Protein AF-A0A8T2T579-F1 (afdb_monomer)

InterPro domains:
  IPR009548 PRKR-interacting protein 1 [PF06658] (56-127)
  IPR009548 PRKR-interacting protein 1 [PTHR13507] (11-128)

Structure (mmCIF, N/CA/C/O backbone):
data_AF-A0A8T2T579-F1
#
_entry.id   AF-A0A8T2T579-F1
#
loop_
_atom_site.group_PDB
_atom_site.id
_atom_site.type_symbol
_atom_site.label_atom_id
_atom_site.label_alt_id
_atom_site.label_comp_id
_atom_site.label_asym_id
_atom_site.label_entity_id
_atom_site.label_seq_id
_atom_site.pdbx_PDB_ins_code
_atom_site.Cartn_x
_atom_site.Cartn_y
_atom_site.Cartn_z
_atom_site.occupancy
_atom_site.B_iso_or_equiv
_atom_site.auth_seq_id
_atom_site.auth_comp_id
_atom_site.auth_asym_id
_atom_site.auth_atom_id
_atom_site.pdbx_PDB_model_num
ATOM 1 N N . MET A 1 1 ? 17.898 15.273 -59.837 1.00 39.81 1 MET A N 1
ATOM 2 C CA . MET A 1 1 ? 17.848 15.257 -58.359 1.00 39.81 1 MET A CA 1
ATOM 3 C C . MET A 1 1 ? 16.643 14.428 -57.947 1.00 39.81 1 MET A C 1
ATOM 5 O O . MET A 1 1 ? 15.528 14.877 -58.154 1.00 39.81 1 MET A O 1
ATOM 9 N N . ILE A 1 2 ? 16.851 13.192 -57.489 1.00 43.44 2 ILE A N 1
ATOM 10 C CA . ILE A 1 2 ? 15.767 12.268 -57.117 1.00 43.44 2 ILE A CA 1
ATOM 11 C C . ILE A 1 2 ? 15.630 12.325 -55.594 1.00 43.44 2 ILE A C 1
ATOM 13 O O . ILE A 1 2 ? 16.538 11.903 -54.879 1.00 43.44 2 ILE A O 1
ATOM 17 N N . GLY A 1 3 ? 14.529 12.902 -55.111 1.00 49.22 3 GLY A N 1
ATOM 18 C CA . GLY A 1 3 ? 14.198 12.958 -53.690 1.00 49.22 3 GLY A CA 1
ATOM 19 C C . GLY A 1 3 ? 13.799 11.576 -53.181 1.00 49.22 3 GLY A C 1
ATOM 20 O O . GLY A 1 3 ? 12.813 11.008 -53.639 1.00 49.22 3 GLY A O 1
ATOM 21 N N . ARG A 1 4 ? 14.573 11.021 -52.245 1.00 55.41 4 ARG A N 1
ATOM 22 C CA . ARG A 1 4 ? 14.149 9.864 -51.451 1.00 55.41 4 ARG A CA 1
ATOM 23 C C . ARG A 1 4 ? 13.402 10.387 -50.231 1.00 55.41 4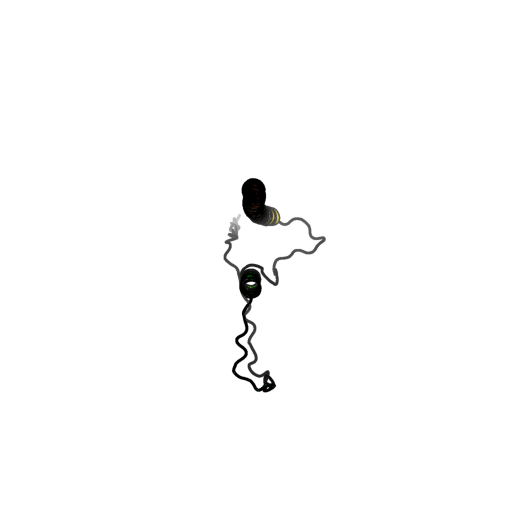 ARG A C 1
ATOM 25 O O . ARG A 1 4 ? 14.028 10.882 -49.298 1.00 55.41 4 ARG A O 1
ATOM 32 N N . GLU A 1 5 ? 12.078 10.288 -50.245 1.00 55.66 5 GLU A N 1
ATOM 33 C CA . GLU A 1 5 ? 11.277 10.446 -49.033 1.00 55.66 5 GLU A CA 1
ATOM 34 C C . GLU A 1 5 ? 11.579 9.276 -48.089 1.00 55.66 5 GLU A C 1
ATOM 36 O O . GLU A 1 5 ? 11.220 8.127 -48.345 1.00 55.66 5 GLU A O 1
ATOM 41 N N . LEU A 1 6 ? 12.298 9.555 -47.002 1.00 59.59 6 LEU A N 1
ATOM 42 C CA . LEU A 1 6 ? 12.476 8.605 -45.910 1.00 59.59 6 LEU A CA 1
ATOM 43 C C . LEU A 1 6 ? 11.176 8.577 -45.102 1.00 59.59 6 LEU A C 1
ATOM 45 O O . LEU A 1 6 ? 10.867 9.522 -44.373 1.00 59.59 6 LEU A O 1
ATOM 49 N N . GLY A 1 7 ? 10.409 7.498 -45.263 1.00 58.28 7 GLY A N 1
ATOM 50 C CA . GLY A 1 7 ? 9.218 7.224 -44.466 1.00 58.28 7 GLY A CA 1
ATOM 51 C C . GLY A 1 7 ? 9.532 7.334 -42.974 1.00 58.28 7 GLY A C 1
ATOM 52 O O . GLY A 1 7 ? 10.462 6.706 -42.464 1.00 58.28 7 GLY A O 1
ATOM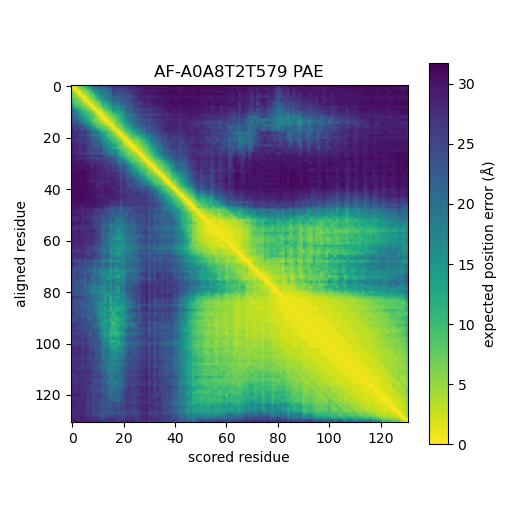 53 N N . ARG A 1 8 ? 8.774 8.178 -42.272 1.00 53.53 8 ARG A N 1
ATOM 54 C CA . ARG A 1 8 ? 8.906 8.387 -40.830 1.00 53.53 8 ARG A CA 1
ATOM 55 C C . ARG A 1 8 ? 8.297 7.190 -40.104 1.00 53.53 8 ARG A C 1
ATOM 57 O O . ARG A 1 8 ? 7.101 7.168 -39.837 1.00 53.53 8 ARG A O 1
ATOM 64 N N . TYR A 1 9 ? 9.115 6.194 -39.786 1.00 50.53 9 TYR A N 1
ATOM 65 C CA . TYR A 1 9 ? 8.724 5.108 -38.890 1.00 50.53 9 TYR A CA 1
ATOM 66 C C . TYR A 1 9 ? 8.688 5.630 -37.447 1.00 50.53 9 TYR A C 1
ATOM 68 O O . TYR A 1 9 ? 9.664 5.522 -36.710 1.00 50.53 9 TYR A O 1
ATOM 76 N N . THR A 1 10 ? 7.575 6.235 -37.031 1.00 57.12 10 THR A N 1
ATOM 77 C CA . THR A 1 10 ? 7.302 6.481 -35.609 1.00 57.12 10 THR A CA 1
ATOM 78 C C . THR A 1 10 ? 6.508 5.298 -35.070 1.00 57.12 10 THR A C 1
ATOM 80 O O . THR A 1 10 ? 5.279 5.292 -35.106 1.00 57.12 10 THR A O 1
ATOM 83 N N . THR A 1 11 ? 7.195 4.257 -34.609 1.00 60.25 11 THR A N 1
ATOM 84 C CA . THR A 1 11 ? 6.543 3.131 -33.932 1.00 60.25 11 THR A CA 1
ATOM 85 C C . THR A 1 11 ? 6.113 3.596 -32.538 1.00 60.25 11 THR A C 1
ATOM 87 O O . THR A 1 11 ? 6.903 3.587 -31.596 1.00 60.25 11 THR A O 1
ATOM 90 N N . SER A 1 12 ? 4.874 4.068 -32.394 1.00 53.88 12 SER A N 1
ATOM 91 C CA . SER A 1 12 ? 4.300 4.415 -31.090 1.00 53.88 12 SER A CA 1
ATOM 92 C C . SER A 1 12 ? 3.978 3.134 -30.318 1.00 53.88 12 SER A C 1
ATOM 94 O O . SER A 1 12 ? 2.950 2.506 -30.548 1.00 53.88 12 SER A O 1
ATOM 96 N N . GLN A 1 13 ? 4.863 2.728 -29.404 1.00 53.44 13 GLN A N 1
ATOM 97 C CA . GLN A 1 13 ? 4.567 1.661 -28.446 1.00 53.44 13 GLN A CA 1
ATOM 98 C C . GLN A 1 13 ? 3.607 2.195 -27.377 1.00 53.44 13 GLN A C 1
ATOM 100 O O . GLN A 1 13 ? 3.994 2.970 -26.502 1.00 53.44 13 GLN A O 1
ATOM 105 N N . THR A 1 14 ? 2.340 1.792 -27.441 1.00 50.66 14 THR A N 1
ATOM 106 C CA . THR A 1 14 ? 1.367 2.041 -26.376 1.00 50.66 14 THR A CA 1
ATOM 107 C C . THR A 1 14 ? 1.573 1.008 -25.272 1.00 50.66 14 THR A C 1
ATOM 109 O O . THR A 1 14 ? 1.224 -0.159 -25.438 1.00 50.66 14 THR A O 1
ATOM 112 N N . TYR A 1 15 ? 2.151 1.426 -24.145 1.00 47.19 15 TYR A N 1
ATOM 113 C CA . TYR A 1 15 ? 2.225 0.611 -22.930 1.00 47.19 15 TYR A CA 1
ATOM 114 C C . TYR A 1 15 ? 0.820 0.475 -22.330 1.00 47.19 15 TYR A C 1
ATOM 116 O O . TYR A 1 15 ? 0.390 1.298 -21.526 1.00 47.19 15 TYR A O 1
ATOM 124 N N . THR A 1 16 ? 0.081 -0.536 -22.772 1.00 56.22 16 THR A N 1
ATOM 125 C CA . THR A 1 16 ? -1.176 -0.963 -22.151 1.00 56.22 16 THR A CA 1
ATOM 126 C C . THR A 1 16 ? -0.889 -2.024 -21.089 1.00 56.22 16 THR A C 1
ATOM 128 O O . THR A 1 16 ? -0.077 -2.920 -21.318 1.00 56.22 16 THR A O 1
ATOM 131 N N . ASP A 1 17 ? -1.587 -1.942 -19.953 1.00 51.22 17 ASP A N 1
ATOM 132 C CA . ASP A 1 17 ? -1.404 -2.724 -18.713 1.00 51.22 17 ASP A CA 1
ATOM 133 C C . ASP A 1 17 ? -1.654 -4.251 -18.828 1.00 51.22 17 ASP A C 1
ATOM 135 O O . ASP A 1 17 ? -1.761 -4.941 -17.817 1.00 51.22 17 ASP A O 1
ATOM 139 N N . SER A 1 18 ? -1.764 -4.810 -20.035 1.00 50.56 18 SER A N 1
ATOM 140 C CA . SER A 1 18 ? -2.319 -6.155 -20.261 1.00 50.56 18 SER A CA 1
ATOM 141 C C . SER A 1 18 ? -1.300 -7.249 -20.584 1.00 50.56 18 SER A C 1
ATOM 143 O O . SER A 1 18 ? -1.707 -8.361 -20.905 1.00 50.56 18 SER A O 1
ATOM 145 N N . ASN A 1 19 ? 0.010 -6.994 -20.516 1.00 54.00 19 ASN A N 1
ATOM 146 C CA . ASN A 1 19 ? 0.991 -8.019 -20.887 1.00 54.00 19 ASN A CA 1
ATOM 147 C C . ASN A 1 19 ? 1.466 -8.851 -19.686 1.00 54.00 19 ASN A C 1
ATOM 149 O O . ASN A 1 19 ? 2.610 -8.746 -19.249 1.00 54.00 19 ASN A O 1
ATOM 153 N N . THR A 1 20 ? 0.586 -9.702 -19.162 1.00 56.75 20 THR A N 1
ATOM 154 C CA . THR A 1 20 ? 0.978 -10.848 -18.331 1.00 56.75 20 THR A CA 1
ATOM 155 C C . THR A 1 20 ? 1.085 -12.076 -19.228 1.00 56.75 20 THR A C 1
ATOM 157 O O . THR A 1 20 ? 0.166 -12.892 -19.286 1.00 56.75 20 THR A O 1
ATOM 160 N N . GLN A 1 21 ? 2.194 -12.213 -19.960 1.00 50.53 21 GLN A N 1
ATOM 161 C CA . GLN A 1 21 ? 2.539 -13.499 -20.569 1.00 50.53 21 GLN A CA 1
ATOM 162 C C . GLN A 1 21 ? 2.939 -14.462 -19.450 1.00 50.53 21 GLN A C 1
ATOM 164 O O . GLN A 1 21 ? 4.096 -14.540 -19.043 1.00 50.53 21 GLN A O 1
ATOM 169 N N . LEU A 1 22 ? 1.941 -15.162 -18.911 1.00 48.81 22 LEU A N 1
ATOM 170 C CA . LEU A 1 22 ? 2.148 -16.335 -18.079 1.00 48.81 22 LEU A CA 1
ATOM 171 C C . LEU A 1 22 ? 2.697 -17.442 -18.984 1.00 48.81 22 LEU A C 1
ATOM 173 O O . LEU A 1 22 ? 1.982 -17.986 -19.822 1.00 48.81 22 LEU A O 1
ATOM 177 N N . VAL A 1 23 ? 3.980 -17.761 -18.829 1.00 49.28 23 VAL A N 1
ATOM 178 C CA . VAL A 1 23 ? 4.549 -19.000 -19.366 1.00 49.28 23 VAL A CA 1
ATOM 179 C C . VAL A 1 23 ? 3.959 -20.139 -18.538 1.00 49.28 23 VAL A C 1
ATOM 181 O O . VAL A 1 23 ? 4.328 -20.321 -17.378 1.00 49.28 23 VAL A O 1
ATOM 184 N N . ALA A 1 24 ? 3.001 -20.870 -19.105 1.00 47.22 24 ALA A N 1
ATOM 185 C CA . ALA A 1 24 ? 2.496 -22.095 -18.501 1.00 47.22 24 ALA A CA 1
ATOM 186 C C . ALA A 1 24 ? 3.624 -23.138 -18.498 1.00 47.22 24 ALA A C 1
ATOM 188 O O . ALA A 1 24 ? 4.068 -23.581 -19.557 1.00 47.22 24 ALA A O 1
ATOM 189 N N . LEU A 1 25 ? 4.114 -23.507 -17.312 1.00 50.50 25 LEU A N 1
ATOM 190 C CA . LEU A 1 25 ? 4.991 -24.664 -17.158 1.00 50.50 25 LEU A CA 1
ATOM 191 C C . LEU A 1 25 ? 4.144 -25.930 -17.327 1.00 50.50 25 LEU A C 1
ATOM 193 O O . LEU A 1 25 ? 3.149 -26.115 -16.617 1.00 50.50 25 LEU A O 1
ATOM 197 N N . GLN A 1 26 ? 4.528 -26.781 -18.280 1.00 44.44 26 GLN A N 1
ATOM 198 C CA . GLN A 1 26 ? 3.958 -28.118 -18.433 1.00 44.44 26 GLN A CA 1
ATOM 199 C C . GLN A 1 26 ? 4.159 -28.879 -17.118 1.00 44.44 26 GLN A C 1
ATOM 201 O O . GLN A 1 26 ? 5.276 -28.980 -16.616 1.00 44.44 26 GLN A O 1
ATOM 206 N N . HIS A 1 27 ? 3.059 -29.336 -16.522 1.00 44.06 27 HIS A N 1
ATOM 207 C CA . HIS A 1 27 ? 3.105 -30.235 -15.378 1.00 44.06 27 HIS A CA 1
ATOM 208 C C . HIS A 1 27 ? 3.341 -31.644 -15.917 1.00 44.06 27 HIS A C 1
ATOM 210 O O . HIS A 1 27 ? 2.425 -32.242 -16.480 1.00 44.06 27 HIS A O 1
ATOM 216 N N . ASP A 1 28 ? 4.558 -32.158 -15.757 1.00 45.81 28 ASP A N 1
ATOM 217 C CA . ASP A 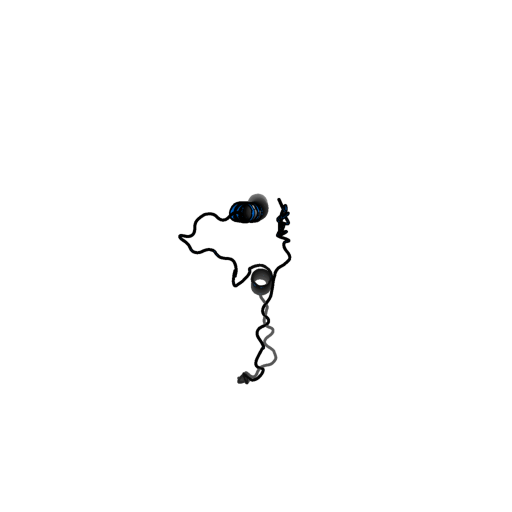1 28 ? 4.825 -33.581 -15.938 1.00 45.81 28 ASP A CA 1
ATOM 218 C C . ASP A 1 28 ? 4.082 -34.343 -14.831 1.00 45.81 28 ASP A C 1
ATOM 220 O O . ASP A 1 28 ? 4.358 -34.196 -13.639 1.00 45.81 28 ASP A O 1
ATOM 224 N N . SER A 1 29 ? 3.082 -35.121 -15.231 1.00 51.88 29 SER A N 1
ATOM 225 C CA . SER A 1 29 ? 2.097 -35.800 -14.380 1.00 51.88 29 SER A CA 1
ATOM 226 C C . SER A 1 29 ? 2.623 -37.027 -13.619 1.00 51.88 29 SER A C 1
ATOM 228 O O . S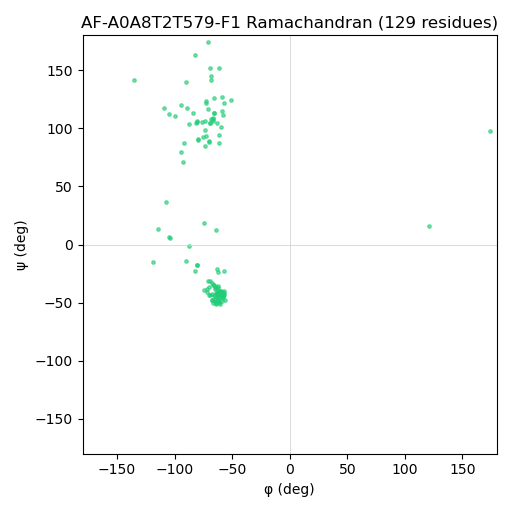ER A 1 29 ? 1.828 -37.838 -13.150 1.00 51.88 29 SER A O 1
ATOM 230 N N . ASP A 1 30 ? 3.941 -37.174 -13.465 1.00 47.22 30 ASP A N 1
ATOM 231 C CA . ASP A 1 30 ? 4.551 -38.460 -13.096 1.00 47.22 30 ASP A CA 1
ATOM 232 C C . ASP A 1 30 ? 5.231 -38.478 -11.716 1.00 47.22 30 ASP A C 1
ATOM 234 O O . ASP A 1 30 ? 5.911 -39.446 -11.361 1.00 47.22 30 ASP A O 1
ATOM 238 N N . LEU A 1 31 ? 4.997 -37.472 -10.867 1.00 52.72 31 LEU A N 1
ATOM 239 C CA . LEU A 1 31 ? 5.379 -37.573 -9.458 1.00 52.72 31 LEU A CA 1
ATOM 240 C C . LEU A 1 31 ? 4.332 -38.401 -8.696 1.00 52.72 31 LEU A C 1
ATOM 242 O O . LEU A 1 31 ? 3.337 -37.885 -8.189 1.00 52.72 31 LEU A O 1
ATOM 246 N N . ARG A 1 32 ? 4.559 -39.717 -8.623 1.00 45.88 32 ARG A N 1
ATOM 247 C CA . ARG A 1 32 ? 3.804 -40.623 -7.749 1.00 45.88 32 ARG A CA 1
ATOM 248 C C . ARG A 1 32 ? 3.971 -40.180 -6.295 1.00 45.88 32 ARG A C 1
ATOM 250 O O . ARG A 1 32 ? 4.991 -40.455 -5.667 1.00 45.88 32 ARG A O 1
ATOM 257 N N . LEU A 1 33 ? 2.959 -39.490 -5.777 1.00 45.38 33 LEU A N 1
ATOM 258 C CA . LEU A 1 33 ? 2.804 -39.190 -4.360 1.00 45.38 33 LEU A CA 1
ATOM 259 C C . LEU A 1 33 ? 2.747 -40.523 -3.597 1.00 45.38 33 LEU A C 1
ATOM 261 O O . LEU A 1 33 ? 1.830 -41.320 -3.797 1.00 45.38 33 LEU A O 1
ATOM 265 N N . ALA A 1 34 ? 3.739 -40.790 -2.750 1.00 41.06 34 ALA A N 1
ATOM 266 C CA . ALA A 1 34 ? 3.665 -41.890 -1.801 1.00 41.06 34 ALA A CA 1
ATOM 267 C C . ALA A 1 34 ? 2.612 -41.526 -0.745 1.00 41.06 34 ALA A C 1
ATOM 269 O O . ALA A 1 34 ? 2.846 -40.670 0.106 1.00 41.06 34 ALA A O 1
ATOM 270 N N . VAL A 1 35 ? 1.435 -42.142 -0.846 1.00 39.56 35 VAL A N 1
ATOM 271 C CA . VAL A 1 35 ? 0.382 -42.063 0.168 1.00 39.56 35 VAL A CA 1
ATOM 272 C C . VAL A 1 35 ? 0.898 -42.777 1.415 1.00 39.56 35 VAL A C 1
ATOM 274 O O . VAL A 1 35 ? 1.054 -43.995 1.422 1.00 39.56 35 VAL A O 1
ATOM 277 N N . ILE A 1 36 ? 1.209 -42.013 2.459 1.00 44.81 36 ILE A N 1
ATOM 278 C CA . ILE A 1 36 ? 1.338 -42.552 3.811 1.00 44.81 36 ILE A CA 1
ATOM 279 C C . ILE A 1 36 ? -0.092 -42.640 4.342 1.00 44.81 36 ILE A C 1
ATOM 281 O O . ILE A 1 36 ? -0.707 -41.620 4.643 1.00 44.81 36 ILE A O 1
ATOM 285 N N . GLU A 1 37 ? -0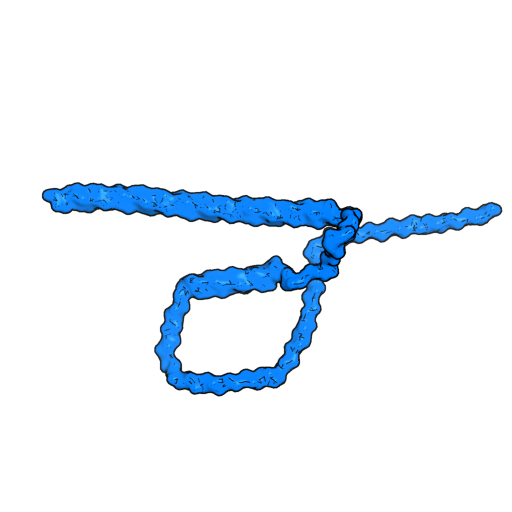.639 -43.852 4.390 1.00 43.94 37 GLU A N 1
ATOM 286 C CA . GLU A 1 37 ? -1.927 -44.120 5.026 1.00 43.94 37 GLU A CA 1
ATOM 287 C C . GLU A 1 37 ? -1.793 -43.896 6.538 1.00 43.94 37 GLU A C 1
ATOM 289 O O . GLU A 1 37 ? -1.189 -44.693 7.257 1.00 43.94 37 GLU A O 1
ATOM 294 N N . THR A 1 38 ? -2.352 -42.795 7.035 1.00 41.62 38 THR A N 1
ATOM 295 C CA . THR A 1 38 ? -2.650 -42.630 8.459 1.00 41.62 38 THR A CA 1
ATOM 296 C C . THR A 1 38 ? -4.103 -43.046 8.698 1.00 41.62 38 THR A C 1
ATOM 298 O O . THR A 1 38 ? -4.994 -42.432 8.108 1.00 41.62 38 THR A O 1
ATOM 301 N N . PRO A 1 39 ? -4.384 -44.055 9.543 1.00 49.31 39 PRO A N 1
ATOM 302 C CA . PRO A 1 39 ? -5.749 -44.450 9.843 1.00 49.31 39 PRO A CA 1
ATOM 303 C C . PRO A 1 39 ? -6.307 -43.559 10.958 1.00 49.31 39 PRO A C 1
ATOM 305 O O . PRO A 1 39 ? -5.828 -43.596 12.090 1.00 49.31 39 PRO A O 1
ATOM 308 N N . SER A 1 40 ? -7.296 -42.731 10.636 1.00 38.00 40 SER A N 1
ATOM 309 C CA . SER A 1 40 ? -8.468 -42.416 11.475 1.00 38.00 40 SER A CA 1
ATOM 310 C C . SER A 1 40 ? -9.269 -41.305 10.799 1.00 38.00 40 SER A C 1
ATOM 312 O O . SER A 1 40 ? -8.957 -40.120 10.888 1.00 38.00 40 SER A O 1
ATOM 314 N N . GLU A 1 41 ? -10.310 -41.724 10.088 1.00 52.94 41 GLU A N 1
ATOM 315 C CA . GLU A 1 41 ? -11.477 -40.885 9.835 1.00 52.94 41 GLU A CA 1
ATOM 316 C C . GLU A 1 41 ? -12.049 -40.501 11.214 1.00 52.94 41 GLU A C 1
ATOM 318 O O . GLU A 1 41 ? -12.200 -41.385 12.052 1.00 52.94 41 GLU A O 1
ATOM 323 N N . ASP A 1 42 ? -12.249 -39.198 11.458 1.00 45.25 42 ASP A N 1
ATOM 324 C CA . ASP A 1 42 ? -12.852 -38.547 12.650 1.00 45.25 42 ASP A CA 1
ATOM 325 C C . ASP A 1 42 ? -11.957 -37.543 13.407 1.00 45.25 42 ASP A C 1
ATOM 327 O O . ASP A 1 42 ? -12.300 -37.084 14.499 1.00 45.25 42 ASP A O 1
ATOM 331 N N . ALA A 1 43 ? -10.858 -37.073 12.812 1.00 47.91 43 ALA A N 1
ATOM 332 C CA . ALA A 1 43 ? -10.299 -35.782 13.210 1.00 47.91 43 ALA A CA 1
ATOM 333 C C . ALA A 1 43 ? -11.106 -34.660 12.539 1.00 47.91 43 ALA A C 1
ATOM 335 O O . ALA A 1 43 ? -10.787 -34.222 11.434 1.00 47.91 43 ALA A O 1
ATOM 336 N N . VAL A 1 44 ? -12.161 -34.180 13.204 1.00 49.41 44 VAL A N 1
ATOM 337 C CA . VAL A 1 44 ? -12.722 -32.856 12.903 1.00 49.41 44 VAL A CA 1
ATOM 338 C C . VAL A 1 44 ? -11.611 -31.851 13.188 1.00 49.41 44 VAL A C 1
ATOM 340 O O . VAL A 1 44 ? -11.375 -31.462 14.333 1.00 49.41 44 VAL A O 1
ATOM 343 N N . VAL A 1 45 ? -10.865 -31.492 12.145 1.00 55.88 45 VAL A N 1
ATOM 344 C CA . VAL A 1 45 ? -9.907 -30.398 12.188 1.00 55.88 45 VAL A CA 1
ATOM 345 C C . VAL A 1 45 ? -10.740 -29.150 12.450 1.00 55.88 45 VAL A C 1
ATOM 347 O O . VAL A 1 45 ? -11.485 -28.691 11.590 1.00 55.88 45 VAL A O 1
ATOM 350 N N . LEU A 1 46 ? -10.682 -28.653 13.684 1.00 54.81 46 LEU A N 1
ATOM 351 C CA . LEU A 1 46 ? -11.097 -27.298 14.021 1.00 54.81 46 LEU A CA 1
ATOM 352 C C . LEU A 1 46 ? -10.187 -26.365 13.219 1.00 54.81 46 LEU A C 1
ATOM 354 O O . LEU A 1 46 ? -9.116 -25.995 13.700 1.00 54.81 46 LEU A O 1
ATOM 358 N N . GLU A 1 47 ? -10.575 -26.056 11.980 1.00 55.72 47 GLU A N 1
ATOM 359 C CA . GLU A 1 47 ? -9.933 -25.006 11.199 1.00 55.72 47 GLU A CA 1
ATOM 360 C C . GLU A 1 47 ? -10.054 -23.729 12.020 1.00 55.72 47 GLU A C 1
ATOM 362 O O . GLU A 1 47 ? -11.152 -23.243 12.314 1.00 55.72 47 GLU A O 1
ATOM 367 N N . LYS A 1 48 ? -8.918 -23.242 12.522 1.00 61.72 48 LYS A N 1
ATOM 368 C CA . LYS A 1 48 ? -8.928 -21.995 13.268 1.00 61.72 48 LYS A CA 1
ATOM 369 C C . LYS A 1 48 ? -9.260 -20.894 12.261 1.00 61.72 48 LYS A C 1
ATOM 371 O O . LYS A 1 48 ? -8.721 -20.914 11.156 1.00 61.72 48 LYS A O 1
ATOM 376 N N . PRO A 1 49 ? -10.067 -19.890 12.636 1.00 66.25 49 PRO A N 1
ATOM 377 C CA . PRO A 1 49 ? -10.393 -18.776 11.739 1.00 66.25 49 PRO A CA 1
ATOM 378 C C . PRO A 1 49 ? -9.137 -18.042 11.229 1.00 66.25 49 PRO A C 1
ATOM 380 O O . PRO A 1 49 ? -9.155 -17.408 10.178 1.00 66.25 49 PRO A O 1
ATOM 383 N N . GLU A 1 50 ? -8.025 -18.153 11.958 1.00 66.56 50 GLU A N 1
ATOM 384 C CA . GLU A 1 50 ? -6.725 -17.605 11.573 1.00 66.56 50 GLU A CA 1
ATOM 385 C C . GLU A 1 50 ? -6.090 -18.331 10.372 1.00 66.56 50 GLU A C 1
ATOM 387 O O . GLU A 1 50 ? -5.412 -17.692 9.563 1.00 66.56 50 GLU A O 1
ATOM 392 N N . ASP A 1 51 ? -6.347 -19.633 10.210 1.00 73.44 51 ASP A N 1
ATOM 393 C CA . ASP A 1 51 ? -5.797 -20.449 9.122 1.00 73.44 51 ASP A CA 1
ATOM 394 C C . ASP A 1 51 ? -6.500 -20.129 7.787 1.00 73.44 51 ASP A C 1
ATOM 396 O O . ASP A 1 51 ? -5.842 -19.963 6.756 1.00 73.44 51 ASP A O 1
ATOM 400 N N . GLU A 1 52 ? -7.823 -19.915 7.812 1.00 76.12 52 GLU A N 1
ATOM 401 C CA . GLU A 1 52 ? -8.608 -19.479 6.643 1.00 76.12 52 GLU A CA 1
ATOM 402 C C . GLU A 1 52 ? -8.185 -18.083 6.144 1.00 76.12 52 GLU A C 1
ATOM 404 O O . GLU A 1 52 ? -8.101 -17.806 4.937 1.00 76.12 52 GLU A O 1
ATOM 409 N N . GLU A 1 53 ? -7.885 -17.177 7.078 1.00 82.44 53 GLU A N 1
ATOM 410 C CA . GLU A 1 53 ? -7.446 -15.820 6.760 1.00 82.44 53 GLU A CA 1
ATOM 411 C C . GLU A 1 53 ? -6.030 -15.811 6.159 1.00 82.44 53 GLU A C 1
ATOM 413 O O . GLU A 1 53 ? -5.733 -15.036 5.238 1.00 82.44 53 GLU A O 1
ATOM 418 N N . LEU A 1 54 ? -5.158 -16.697 6.650 1.00 83.44 54 LEU A N 1
ATOM 419 C CA . LEU A 1 54 ? -3.811 -16.895 6.126 1.00 83.44 54 LEU A CA 1
ATOM 420 C C . LEU A 1 54 ? -3.848 -17.456 4.699 1.00 83.44 54 LEU A C 1
ATOM 422 O O . LEU A 1 54 ? -3.212 -16.890 3.806 1.00 83.44 54 LEU A O 1
ATOM 426 N N . GLU A 1 55 ? -4.642 -18.497 4.458 1.00 84.06 55 GLU A N 1
ATOM 427 C CA . GLU A 1 55 ? -4.828 -19.107 3.136 1.00 84.06 55 GLU A CA 1
ATOM 428 C C . GLU A 1 55 ? -5.357 -18.081 2.119 1.00 84.06 55 GLU A C 1
ATOM 430 O O . GLU A 1 55 ? -4.854 -17.958 0.997 1.00 84.06 55 GLU A O 1
ATOM 435 N N . THR A 1 56 ? -6.309 -17.242 2.532 1.00 87.00 56 THR A N 1
ATOM 436 C CA . THR A 1 56 ? -6.841 -16.157 1.695 1.00 87.00 56 THR A CA 1
ATOM 437 C C . THR A 1 56 ? -5.765 -15.126 1.330 1.00 87.00 56 THR A C 1
ATOM 439 O O . THR A 1 56 ? -5.672 -14.696 0.172 1.00 87.00 56 THR A O 1
ATOM 442 N N . LYS A 1 57 ? -4.910 -14.735 2.287 1.00 87.50 57 LYS A N 1
ATOM 443 C CA . LYS A 1 57 ? -3.779 -13.818 2.045 1.00 87.50 57 LYS A CA 1
ATOM 444 C C . LYS A 1 57 ? -2.751 -14.441 1.097 1.00 87.50 57 LYS A C 1
ATOM 446 O O . LYS A 1 57 ? -2.309 -13.764 0.167 1.00 87.50 57 LYS A O 1
ATOM 451 N N . LEU A 1 58 ? -2.415 -15.718 1.278 1.00 87.81 58 LEU A N 1
ATOM 452 C CA . LEU A 1 58 ? -1.470 -16.445 0.425 1.00 87.81 58 LEU A CA 1
ATOM 453 C C . LEU A 1 58 ? -1.973 -16.557 -1.018 1.00 87.81 58 LEU A C 1
ATOM 455 O O . LEU A 1 58 ? -1.242 -16.216 -1.951 1.00 87.81 58 LEU A O 1
ATOM 459 N N . ARG A 1 59 ? -3.249 -16.912 -1.212 1.00 87.19 59 ARG A N 1
ATOM 460 C CA . ARG A 1 59 ? -3.893 -16.908 -2.537 1.00 87.19 59 ARG A CA 1
ATOM 461 C C . ARG A 1 59 ? -3.849 -15.532 -3.189 1.00 87.19 59 ARG A C 1
ATOM 463 O O . ARG A 1 59 ? -3.562 -15.412 -4.379 1.00 87.19 59 ARG A O 1
ATOM 470 N N . ARG A 1 60 ? -4.099 -14.470 -2.418 1.00 87.00 60 ARG A N 1
ATOM 471 C CA . ARG A 1 60 ? -4.029 -13.092 -2.921 1.00 87.00 60 ARG A CA 1
ATOM 472 C C . ARG A 1 60 ? -2.615 -12.714 -3.363 1.00 87.00 60 ARG A C 1
ATOM 474 O O . ARG A 1 60 ? -2.469 -12.074 -4.401 1.00 87.00 60 ARG A O 1
ATOM 481 N N . ILE A 1 61 ? -1.591 -13.103 -2.604 1.00 86.31 61 ILE A N 1
ATOM 482 C CA . ILE A 1 61 ? -0.185 -12.851 -2.952 1.00 86.31 61 ILE A CA 1
ATOM 483 C C . ILE A 1 61 ? 0.172 -13.577 -4.249 1.00 86.31 61 ILE A C 1
ATOM 485 O O . ILE A 1 61 ? 0.666 -12.934 -5.171 1.00 86.31 61 ILE A O 1
ATOM 489 N N . LEU A 1 62 ? -0.148 -14.868 -4.356 1.00 82.38 62 LEU A N 1
ATOM 490 C CA . LEU A 1 62 ? 0.118 -15.666 -5.558 1.00 82.38 62 LEU A CA 1
ATOM 491 C C . LEU A 1 62 ? -0.532 -15.073 -6.816 1.00 82.38 62 LEU A C 1
ATOM 493 O O . LEU A 1 62 ? 0.087 -15.046 -7.876 1.00 82.38 62 LEU A O 1
ATOM 497 N N . ASN A 1 63 ? -1.756 -14.556 -6.694 1.00 80.81 63 ASN A N 1
ATOM 498 C CA . ASN A 1 63 ? -2.509 -14.023 -7.831 1.00 80.81 63 ASN A CA 1
ATOM 499 C C . ASN A 1 63 ? -2.145 -12.581 -8.212 1.00 80.81 63 ASN A C 1
ATOM 501 O O . ASN A 1 63 ? -2.445 -12.149 -9.326 1.00 80.81 63 ASN A O 1
ATOM 505 N N . HIS A 1 64 ? -1.582 -11.792 -7.296 1.00 81.12 64 HIS A N 1
ATOM 506 C CA . HIS A 1 64 ? -1.382 -10.352 -7.512 1.00 81.12 64 HIS A CA 1
ATOM 507 C C . HIS A 1 64 ? 0.075 -9.902 -7.476 1.00 81.12 64 HIS A C 1
ATOM 509 O O . HIS A 1 64 ? 0.367 -8.790 -7.919 1.00 81.12 64 HIS A O 1
ATOM 515 N N . VAL A 1 65 ? 0.989 -10.731 -6.972 1.00 85.69 65 VAL A N 1
ATOM 516 C CA . VAL A 1 65 ? 2.417 -10.422 -6.936 1.00 85.69 65 VAL A CA 1
ATOM 517 C C . VAL A 1 65 ? 3.124 -11.244 -8.014 1.00 85.69 65 VAL A C 1
ATOM 519 O O . VAL A 1 65 ? 3.189 -12.468 -7.906 1.00 85.69 65 VAL A O 1
ATOM 522 N N . PRO A 1 66 ? 3.664 -10.607 -9.068 1.00 84.38 66 PRO A N 1
ATOM 523 C CA . PRO A 1 66 ? 4.395 -11.332 -10.095 1.00 84.38 66 PRO A CA 1
ATOM 524 C C . PRO A 1 66 ? 5.683 -11.926 -9.509 1.00 84.38 66 PRO A C 1
ATOM 526 O O . PRO A 1 66 ? 6.509 -11.210 -8.948 1.00 84.38 66 PRO A O 1
ATOM 529 N N . VAL A 1 67 ? 5.869 -13.239 -9.679 1.00 80.69 67 VAL A N 1
ATOM 530 C CA . VAL A 1 67 ? 7.039 -13.984 -9.170 1.00 80.69 67 VAL A CA 1
ATOM 531 C C . VAL A 1 67 ? 8.333 -13.584 -9.886 1.00 80.69 67 VAL A C 1
ATOM 533 O O . VAL A 1 67 ? 9.407 -13.586 -9.289 1.00 80.69 67 VAL A O 1
ATOM 536 N N . ARG A 1 68 ? 8.252 -13.234 -11.176 1.00 83.31 68 ARG A N 1
ATOM 537 C CA . ARG A 1 68 ? 9.386 -12.721 -11.952 1.00 83.31 68 ARG A CA 1
ATOM 538 C C . ARG A 1 68 ? 8.961 -11.525 -12.785 1.00 83.31 68 ARG A C 1
ATOM 540 O O . ARG A 1 68 ? 7.883 -11.519 -13.372 1.00 83.31 68 ARG A O 1
ATOM 547 N N . ILE A 1 69 ? 9.854 -10.548 -12.871 1.00 82.19 69 ILE A N 1
ATOM 548 C CA . ILE A 1 69 ? 9.716 -9.379 -13.736 1.00 82.19 69 ILE A CA 1
ATOM 549 C C . ILE A 1 69 ? 10.736 -9.544 -14.862 1.00 82.19 69 ILE A C 1
ATOM 551 O O . ILE A 1 69 ? 11.935 -9.620 -14.604 1.00 82.19 69 ILE A O 1
ATOM 555 N N . SER A 1 70 ? 10.263 -9.639 -16.104 1.00 81.12 70 SER A N 1
ATOM 556 C CA . SER A 1 70 ? 11.113 -9.875 -17.281 1.00 81.12 70 SER A CA 1
ATOM 557 C C . SER A 1 70 ? 11.813 -8.615 -17.801 1.00 81.12 70 SER A C 1
ATOM 559 O O . SER A 1 70 ? 12.778 -8.722 -18.548 1.00 81.12 70 SER A O 1
ATOM 561 N N . ASN A 1 71 ? 11.341 -7.426 -17.416 1.00 82.69 71 ASN A N 1
ATOM 562 C CA . ASN A 1 71 ? 11.745 -6.144 -18.008 1.00 82.69 71 ASN A CA 1
ATOM 563 C C . ASN A 1 71 ? 12.640 -5.320 -17.065 1.00 82.69 71 ASN A C 1
ATOM 565 O O . ASN A 1 71 ? 12.503 -4.101 -16.986 1.00 82.69 71 ASN A O 1
ATOM 569 N N . THR A 1 72 ? 13.512 -5.985 -16.309 1.00 82.00 72 THR A N 1
ATOM 570 C CA . THR A 1 72 ? 14.395 -5.328 -15.337 1.00 82.00 72 THR A CA 1
ATOM 571 C C . THR A 1 72 ? 15.703 -4.914 -16.007 1.00 82.00 72 THR A C 1
ATOM 573 O O . THR A 1 72 ? 16.461 -5.760 -16.480 1.00 82.00 72 THR A O 1
ATOM 576 N N . SER A 1 73 ? 15.978 -3.610 -16.035 1.00 84.50 73 SER A N 1
ATOM 577 C CA . SER A 1 73 ? 17.268 -3.060 -16.468 1.00 84.50 73 SER A CA 1
ATOM 578 C C . SER A 1 73 ? 18.376 -3.391 -15.458 1.00 84.50 73 SER A C 1
ATOM 580 O O . SER A 1 73 ? 18.113 -3.557 -14.267 1.00 84.50 73 SER A O 1
ATOM 582 N N . GLY A 1 74 ? 19.629 -3.487 -15.917 1.00 89.69 74 GLY A N 1
ATOM 583 C CA . GLY A 1 74 ? 20.773 -3.746 -15.032 1.00 89.69 74 GLY A CA 1
ATOM 584 C C . GLY A 1 74 ? 20.969 -2.644 -13.982 1.00 89.69 74 GLY A C 1
ATOM 585 O O . GLY A 1 74 ? 20.655 -1.486 -14.233 1.00 89.69 74 GLY A O 1
ATOM 586 N N . SER A 1 75 ? 21.531 -2.979 -12.818 1.00 88.50 75 SER A N 1
ATOM 587 C CA . SER A 1 75 ? 21.633 -2.049 -11.676 1.00 88.50 75 SER A CA 1
ATOM 588 C C . SER A 1 75 ? 22.481 -0.798 -11.937 1.00 88.50 75 SER A C 1
ATOM 590 O O . SER A 1 75 ? 22.315 0.208 -11.256 1.00 88.50 75 SER A O 1
ATOM 592 N N . SER A 1 76 ? 23.400 -0.862 -12.903 1.00 91.19 76 SER A N 1
ATOM 593 C CA . SER A 1 76 ? 24.235 0.260 -13.352 1.00 91.19 76 SER A CA 1
ATOM 594 C C . SER A 1 76 ? 23.781 0.856 -14.689 1.00 91.19 76 SER A C 1
ATOM 596 O O . SER A 1 76 ? 24.471 1.712 -15.244 1.00 91.19 76 SER A O 1
ATOM 598 N N . ALA A 1 77 ? 22.650 0.398 -15.234 1.00 88.56 77 ALA A N 1
ATOM 599 C CA . ALA A 1 77 ? 22.096 0.949 -16.461 1.00 88.56 77 ALA A CA 1
ATOM 600 C C . ALA A 1 77 ? 21.584 2.379 -16.222 1.00 88.56 77 ALA A C 1
ATOM 602 O O . ALA A 1 77 ? 21.083 2.712 -15.149 1.00 88.56 77 ALA A O 1
ATOM 603 N N . GLY A 1 78 ? 21.732 3.235 -17.235 1.00 88.69 78 GLY A N 1
ATOM 604 C CA . GLY A 1 78 ? 21.188 4.592 -17.211 1.00 88.69 78 GLY A CA 1
ATOM 605 C C . GLY A 1 78 ? 19.661 4.617 -17.333 1.00 88.69 78 GLY A C 1
ATOM 606 O O . GLY A 1 78 ? 19.025 3.596 -17.579 1.00 88.69 78 GLY A O 1
ATOM 607 N N . SER A 1 79 ? 19.089 5.814 -17.202 1.00 90.81 79 SER A N 1
ATOM 608 C CA . SER A 1 79 ? 17.642 6.024 -17.311 1.00 90.81 79 SER A CA 1
ATOM 609 C C . SER A 1 79 ? 17.162 5.896 -18.761 1.00 90.81 79 SER A C 1
ATOM 611 O O . SER A 1 79 ? 17.631 6.617 -19.648 1.00 90.81 79 SER A O 1
ATOM 613 N N . GLY A 1 80 ? 16.230 4.978 -19.002 1.00 88.75 80 GLY A N 1
ATOM 614 C CA . GLY A 1 80 ? 15.534 4.797 -20.271 1.00 88.75 80 GLY A CA 1
ATOM 615 C C . GLY A 1 80 ? 14.356 5.761 -20.446 1.00 88.75 80 GLY A C 1
ATOM 616 O O . GLY A 1 80 ? 13.820 6.328 -19.496 1.00 88.75 80 GLY A O 1
ATOM 617 N N . SER A 1 81 ? 13.875 5.915 -21.682 1.00 91.50 81 SER A N 1
ATOM 618 C CA . SER A 1 81 ? 12.723 6.781 -21.997 1.00 91.50 81 SER A CA 1
ATOM 619 C C . SER A 1 81 ? 11.407 6.337 -21.336 1.00 91.50 81 SER A C 1
ATOM 621 O O . SER A 1 81 ? 10.493 7.145 -21.176 1.00 91.50 81 SER A O 1
ATOM 623 N N . GLY A 1 82 ? 11.303 5.064 -20.938 1.00 88.88 82 GLY A N 1
ATOM 624 C CA . GLY A 1 82 ? 10.139 4.496 -20.253 1.00 88.88 82 GLY A CA 1
ATOM 625 C C . GLY A 1 82 ? 10.185 4.581 -18.724 1.00 88.88 82 GLY A C 1
ATOM 626 O O . GLY A 1 82 ? 9.144 4.417 -18.081 1.00 88.88 82 GLY A O 1
ATOM 627 N N . ASP A 1 83 ? 11.345 4.873 -18.133 1.00 89.81 83 ASP A N 1
ATOM 628 C CA . ASP A 1 83 ? 11.561 4.753 -16.683 1.00 89.81 83 ASP A CA 1
ATOM 629 C C . ASP A 1 83 ? 10.716 5.757 -15.902 1.00 89.81 83 ASP A C 1
ATOM 631 O O . ASP A 1 83 ? 10.157 5.441 -14.850 1.00 89.81 83 ASP A O 1
ATOM 635 N N . PHE A 1 84 ? 10.522 6.951 -16.467 1.00 92.31 84 PHE A N 1
ATOM 636 C CA . PHE A 1 84 ? 9.631 7.954 -15.894 1.00 92.31 84 PHE A CA 1
ATOM 637 C C . PHE A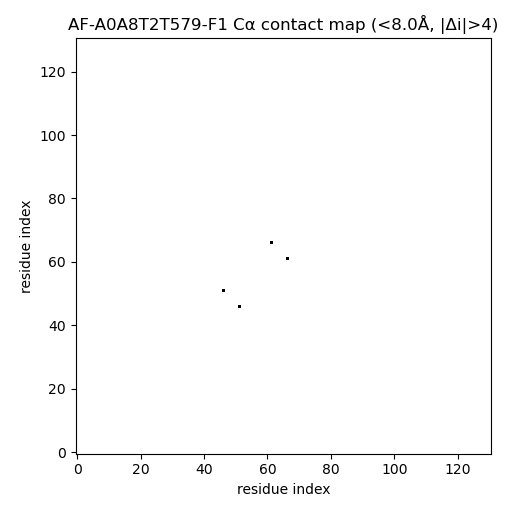 1 84 ? 8.198 7.428 -15.732 1.00 92.31 84 PHE A C 1
ATOM 639 O O . PHE A 1 84 ? 7.565 7.615 -14.688 1.00 92.31 84 PHE A O 1
ATOM 646 N N . HIS A 1 85 ? 7.664 6.760 -16.756 1.00 93.19 85 HIS A N 1
ATOM 647 C CA . HIS A 1 85 ? 6.300 6.244 -16.713 1.00 93.19 85 HIS A CA 1
ATOM 648 C C . HIS A 1 85 ? 6.176 5.053 -15.762 1.00 93.19 85 HIS A C 1
ATOM 650 O O . HIS A 1 85 ? 5.192 4.995 -15.020 1.00 93.19 85 HIS A O 1
ATOM 656 N N . GLN A 1 86 ? 7.179 4.172 -15.719 1.00 89.88 86 GLN A N 1
ATOM 657 C CA . GLN A 1 86 ? 7.233 3.076 -14.751 1.00 89.88 86 GLN A CA 1
ATOM 658 C C . GLN A 1 86 ? 7.252 3.608 -13.313 1.00 89.88 86 GLN A C 1
ATOM 660 O O . GLN A 1 86 ? 6.385 3.242 -12.516 1.00 89.88 86 GLN A O 1
ATOM 665 N N . TYR A 1 87 ? 8.147 4.552 -13.001 1.00 92.94 87 TYR A N 1
ATOM 666 C CA . TYR A 1 87 ? 8.205 5.201 -11.690 1.00 92.94 87 TYR A CA 1
ATOM 667 C C . TYR A 1 87 ? 6.869 5.850 -11.318 1.00 92.94 87 TYR A C 1
ATOM 669 O O . TYR A 1 87 ? 6.350 5.634 -10.223 1.00 92.94 87 TYR A O 1
ATOM 677 N N . ARG A 1 88 ? 6.261 6.611 -12.238 1.00 95.00 88 ARG A N 1
ATOM 678 C CA . ARG A 1 88 ? 4.978 7.285 -11.993 1.00 95.00 88 ARG A CA 1
ATOM 679 C C . ARG A 1 88 ? 3.867 6.296 -11.637 1.00 95.00 88 ARG A C 1
ATOM 681 O O . ARG A 1 88 ? 3.082 6.569 -10.728 1.00 95.00 88 ARG A O 1
ATOM 688 N N . GLN A 1 89 ? 3.785 5.171 -12.345 1.00 91.31 89 GLN A N 1
ATOM 689 C CA . GLN A 1 89 ? 2.804 4.124 -12.060 1.00 91.31 89 GLN A CA 1
ATOM 690 C C . GLN A 1 89 ? 3.081 3.448 -10.715 1.00 91.31 89 GLN A C 1
ATOM 692 O O . GLN A 1 89 ? 2.167 3.321 -9.902 1.00 91.31 89 GLN A O 1
ATOM 697 N N . MET A 1 90 ? 4.333 3.059 -10.455 1.00 91.94 90 MET A N 1
ATOM 698 C CA . MET A 1 90 ? 4.726 2.422 -9.195 1.00 91.94 90 MET A CA 1
ATOM 699 C C . MET A 1 90 ? 4.461 3.324 -7.993 1.00 91.94 90 MET A C 1
ATOM 701 O O . MET A 1 90 ? 3.855 2.880 -7.021 1.00 91.94 90 MET A O 1
ATOM 705 N N . ARG A 1 91 ? 4.817 4.608 -8.087 1.00 96.19 91 ARG A N 1
ATOM 706 C CA . ARG A 1 91 ? 4.543 5.593 -7.038 1.00 96.19 91 ARG A CA 1
ATOM 707 C C . ARG A 1 91 ? 3.049 5.688 -6.739 1.00 96.19 91 ARG A C 1
ATOM 709 O O . ARG A 1 91 ? 2.671 5.728 -5.575 1.00 96.19 91 ARG A O 1
ATOM 716 N N . ARG A 1 92 ? 2.200 5.711 -7.772 1.00 95.62 92 ARG A N 1
ATOM 717 C CA . ARG A 1 92 ? 0.742 5.785 -7.597 1.00 95.62 92 ARG A CA 1
ATOM 718 C C . ARG A 1 92 ? 0.204 4.526 -6.904 1.00 95.62 92 ARG A C 1
ATOM 720 O O . ARG A 1 92 ? -0.509 4.646 -5.915 1.00 95.62 92 ARG A O 1
ATOM 727 N N . ARG A 1 93 ? 0.626 3.334 -7.352 1.00 90.31 93 ARG A N 1
ATOM 728 C CA . ARG A 1 93 ? 0.267 2.052 -6.712 1.00 90.31 93 ARG A CA 1
ATOM 729 C C . ARG A 1 93 ? 0.676 2.018 -5.237 1.00 90.31 93 ARG A C 1
ATOM 731 O O . ARG A 1 93 ? -0.101 1.562 -4.401 1.00 90.31 93 ARG A O 1
ATOM 738 N N . GLU A 1 94 ? 1.866 2.523 -4.922 1.00 95.06 94 GLU A N 1
ATOM 739 C CA . GLU A 1 94 ? 2.383 2.535 -3.555 1.00 95.06 94 GLU A CA 1
ATOM 740 C C . GLU A 1 94 ? 1.659 3.545 -2.660 1.00 95.06 94 GLU A C 1
ATOM 742 O O . GLU A 1 94 ? 1.301 3.220 -1.531 1.00 95.06 94 GLU A O 1
ATOM 747 N N . GLN A 1 95 ? 1.354 4.740 -3.168 1.00 96.69 95 GLN A N 1
ATOM 748 C CA . GLN A 1 95 ? 0.529 5.714 -2.447 1.00 96.69 95 GLN A CA 1
ATOM 749 C C . GLN A 1 95 ? -0.848 5.140 -2.103 1.00 96.69 95 GLN A C 1
ATOM 751 O O . GLN A 1 95 ? -1.300 5.262 -0.965 1.00 96.69 95 GLN A O 1
ATOM 756 N N . ASP A 1 96 ? -1.485 4.456 -3.053 1.00 94.31 96 ASP A N 1
ATOM 757 C CA . ASP A 1 96 ? -2.769 3.799 -2.816 1.00 94.31 96 ASP A CA 1
ATOM 758 C C . ASP A 1 96 ? -2.652 2.675 -1.773 1.00 94.31 96 ASP A C 1
ATOM 760 O O . ASP A 1 96 ? -3.566 2.478 -0.966 1.00 94.31 96 ASP A O 1
ATOM 764 N N . ARG A 1 97 ? -1.534 1.932 -1.768 1.00 93.81 97 ARG A N 1
ATOM 765 C CA . ARG A 1 97 ? -1.245 0.887 -0.774 1.00 93.81 97 ARG A CA 1
ATOM 766 C C . ARG A 1 97 ? -1.106 1.481 0.627 1.00 93.81 97 ARG A C 1
ATOM 768 O O . ARG A 1 97 ? -1.793 1.015 1.533 1.00 93.81 97 ARG A O 1
ATOM 775 N N . LEU A 1 98 ? -0.280 2.515 0.788 1.00 95.56 98 LEU A N 1
ATOM 776 C CA . LEU A 1 98 ? -0.088 3.225 2.057 1.00 95.56 98 LEU A CA 1
ATOM 777 C C . LEU A 1 98 ? -1.406 3.811 2.571 1.00 95.56 98 LEU A C 1
ATOM 779 O O . LEU A 1 98 ? -1.765 3.597 3.723 1.00 95.56 98 LEU A O 1
ATOM 783 N N . ALA A 1 99 ? -2.178 4.463 1.700 1.00 95.88 99 ALA A N 1
ATOM 784 C CA . ALA A 1 99 ? -3.465 5.035 2.076 1.00 95.88 99 ALA A CA 1
ATOM 785 C C . ALA A 1 99 ? -4.476 3.973 2.540 1.00 95.88 99 ALA A C 1
ATOM 787 O O . ALA A 1 99 ? -5.304 4.252 3.404 1.00 95.88 99 ALA A O 1
ATOM 788 N N . ARG A 1 100 ? -4.478 2.766 1.955 1.00 94.19 100 ARG A N 1
ATOM 789 C CA . ARG A 1 100 ? -5.338 1.662 2.423 1.00 94.19 100 ARG A CA 1
ATOM 790 C C . ARG A 1 100 ? -4.929 1.189 3.814 1.00 94.19 100 ARG A C 1
ATOM 792 O O . ARG A 1 100 ? -5.776 1.183 4.697 1.00 94.19 100 ARG A O 1
ATOM 799 N N . MET A 1 101 ? -3.642 0.907 4.014 1.00 93.50 101 MET A N 1
ATOM 800 C CA . MET A 1 101 ? -3.131 0.472 5.318 1.00 93.50 101 MET A CA 1
ATOM 801 C C . MET A 1 101 ? -3.399 1.498 6.423 1.00 93.50 101 MET A C 1
ATOM 803 O O . MET A 1 101 ? -3.802 1.113 7.512 1.00 93.50 101 MET A O 1
ATOM 807 N N . GLU A 1 102 ? -3.240 2.793 6.138 1.00 96.12 102 GLU A N 1
ATOM 808 C CA . GLU A 1 102 ? -3.516 3.857 7.113 1.00 96.12 102 GLU A CA 1
ATOM 809 C C . GLU A 1 102 ? -4.992 3.878 7.539 1.00 96.12 102 GLU A C 1
ATOM 811 O O . GLU A 1 102 ? -5.305 3.991 8.721 1.00 96.12 102 GLU A O 1
ATOM 816 N N . ARG A 1 103 ? -5.922 3.715 6.586 1.00 96.06 103 ARG A N 1
ATOM 817 C CA . ARG A 1 103 ? -7.358 3.639 6.906 1.00 96.06 103 ARG A CA 1
ATOM 818 C C . ARG A 1 103 ? -7.683 2.425 7.766 1.00 96.06 103 ARG A C 1
ATOM 820 O O . ARG A 1 103 ? -8.502 2.540 8.673 1.00 96.06 103 ARG A O 1
ATOM 827 N N . ASP A 1 104 ? -7.082 1.279 7.466 1.00 94.69 104 ASP A N 1
ATOM 828 C CA . ASP A 1 104 ? -7.311 0.051 8.226 1.00 94.69 104 ASP A CA 1
ATOM 829 C C . ASP A 1 104 ? -6.743 0.183 9.645 1.00 94.69 104 ASP A C 1
ATOM 831 O O . ASP A 1 104 ? -7.431 -0.129 10.614 1.00 94.69 104 ASP A O 1
ATOM 835 N N . TYR A 1 105 ? -5.545 0.760 9.783 1.00 95.31 105 TYR A N 1
ATOM 836 C CA . TYR A 1 105 ? -4.940 1.060 11.079 1.00 95.31 105 TYR A CA 1
ATOM 837 C C . TYR A 1 105 ? -5.813 1.994 11.922 1.00 95.31 105 TYR A C 1
ATOM 839 O O . TYR A 1 105 ? -6.101 1.690 13.080 1.00 95.31 105 TYR A O 1
ATOM 847 N N . GLN A 1 106 ? -6.283 3.097 11.337 1.00 96.06 106 GLN A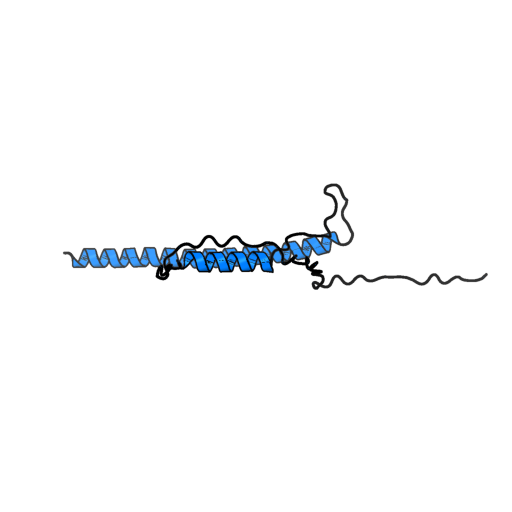 N 1
ATOM 848 C CA . GLN A 1 106 ? -7.116 4.062 12.046 1.00 96.06 106 GLN A CA 1
ATOM 849 C C . GLN A 1 106 ? -8.435 3.435 12.524 1.00 96.06 106 GLN A C 1
ATOM 851 O O . GLN A 1 106 ? -8.830 3.651 13.667 1.00 96.06 106 GLN A O 1
ATOM 856 N N . LYS A 1 107 ? -9.073 2.587 11.704 1.00 95.56 107 LYS A N 1
ATOM 857 C CA . LYS A 1 107 ? -10.271 1.835 12.112 1.00 95.56 107 LYS A CA 1
ATOM 858 C C . LYS A 1 107 ? -9.992 0.889 13.278 1.00 95.56 107 LYS A C 1
ATOM 860 O O . LYS A 1 107 ? -10.725 0.911 14.261 1.00 95.56 107 LYS A O 1
ATOM 865 N N . CYS A 1 108 ? -8.940 0.073 13.188 1.00 94.44 108 CYS A N 1
ATOM 866 C CA . CYS A 1 108 ? -8.582 -0.861 14.258 1.00 94.44 108 CYS A CA 1
ATOM 867 C C . CYS A 1 108 ? -8.263 -0.122 15.563 1.00 94.44 108 CYS A C 1
ATOM 869 O O . CYS A 1 108 ? -8.684 -0.547 16.636 1.00 94.44 108 CYS A O 1
ATOM 871 N N . LYS A 1 109 ? -7.571 1.018 15.469 1.00 96.12 109 LYS A N 1
ATOM 872 C CA . LYS A 1 109 ? -7.274 1.881 16.611 1.00 96.12 109 LYS A CA 1
ATOM 873 C C . LYS A 1 109 ? -8.547 2.433 17.256 1.00 96.12 109 LYS A C 1
ATOM 875 O O . LYS A 1 109 ? -8.688 2.359 18.472 1.00 96.12 109 LYS A O 1
ATOM 880 N N . GLU A 1 110 ? -9.478 2.959 16.464 1.00 95.81 110 GLU A N 1
ATOM 881 C CA . GLU A 1 110 ? -10.749 3.493 16.970 1.00 95.81 110 GLU A CA 1
ATOM 882 C C . GLU A 1 110 ? -11.588 2.425 17.684 1.00 95.81 110 GLU A C 1
ATOM 884 O O . GLU A 1 110 ? -12.149 2.701 18.746 1.00 95.81 110 GLU A O 1
ATOM 889 N N . VAL A 1 111 ? -11.636 1.206 17.138 1.00 95.56 111 VAL A N 1
ATOM 890 C CA . VAL A 1 111 ? -12.330 0.065 17.755 1.00 95.56 111 VAL A CA 1
ATOM 891 C C . VAL A 1 111 ? -11.674 -0.321 19.079 1.00 95.56 111 VAL A C 1
ATOM 893 O O . VAL A 1 111 ? -12.363 -0.373 20.096 1.00 95.56 111 VAL A O 1
ATOM 896 N N . ALA A 1 112 ? -10.351 -0.497 19.100 1.00 95.00 112 ALA A N 1
ATOM 897 C CA . ALA A 1 112 ? -9.626 -0.856 20.317 1.00 95.00 112 ALA A CA 1
ATOM 898 C C . ALA A 1 112 ? -9.796 0.204 21.420 1.00 95.00 112 ALA A C 1
ATOM 900 O O . ALA A 1 112 ? -10.061 -0.114 22.578 1.00 95.00 112 ALA A O 1
ATOM 901 N N . GLU A 1 113 ? -9.710 1.492 21.072 1.00 95.62 113 GLU A N 1
ATOM 902 C CA . GLU A 1 113 ? -9.952 2.570 22.032 1.00 95.62 113 GLU A CA 1
ATOM 903 C C . GLU A 1 113 ? -11.401 2.594 22.538 1.00 95.62 113 GLU A C 1
ATOM 905 O O . GLU A 1 113 ? -11.645 2.921 23.704 1.00 95.62 113 GLU A O 1
ATOM 910 N N . PHE A 1 114 ? -12.373 2.283 21.678 1.00 95.06 114 PHE A N 1
ATOM 911 C CA . PHE A 1 114 ? -13.775 2.186 22.069 1.00 95.06 114 PHE A CA 1
ATOM 912 C C . PHE A 1 114 ? -14.014 1.023 23.038 1.00 95.06 114 PHE A C 1
ATOM 914 O O . PHE A 1 114 ? -14.694 1.212 24.049 1.00 95.06 114 PHE A O 1
ATOM 921 N N . GLU A 1 115 ? -13.430 -0.143 22.772 1.00 94.56 115 GLU A N 1
ATOM 922 C CA . GLU A 1 115 ? -13.521 -1.331 23.626 1.00 94.56 115 GLU A CA 1
ATOM 923 C C . GLU A 1 115 ? -12.928 -1.066 25.010 1.00 94.56 115 GLU A C 1
ATOM 925 O O . GLU A 1 115 ? -13.632 -1.221 26.009 1.00 94.56 115 GLU A O 1
ATOM 930 N N . VAL A 1 116 ? -11.715 -0.508 25.081 1.00 95.06 116 VAL A N 1
ATOM 931 C CA . VAL A 1 116 ? -11.073 -0.128 26.353 1.00 95.06 116 VAL A CA 1
ATOM 932 C C . VAL A 1 116 ? -11.939 0.857 27.146 1.00 95.06 116 VAL A C 1
ATOM 934 O O . VAL A 1 116 ? -12.125 0.716 28.361 1.00 95.06 116 VAL A O 1
ATOM 937 N N . ARG A 1 117 ? -12.515 1.866 26.475 1.00 92.88 117 ARG A N 1
ATOM 938 C CA . ARG A 1 117 ? -13.424 2.828 27.120 1.00 92.88 117 ARG A CA 1
ATOM 939 C C . ARG A 1 117 ? -14.713 2.162 27.607 1.00 92.88 117 ARG A C 1
ATOM 941 O O . ARG A 1 117 ? -15.217 2.540 28.665 1.00 92.88 117 ARG A O 1
ATOM 948 N N . ARG A 1 118 ? -15.266 1.207 26.856 1.00 92.88 118 ARG A N 1
ATOM 949 C CA . ARG A 1 118 ? -16.483 0.469 27.220 1.00 92.88 118 ARG A CA 1
ATOM 950 C C . ARG A 1 118 ? -16.241 -0.433 28.427 1.00 92.88 118 ARG A C 1
ATOM 952 O O . ARG A 1 118 ? -17.024 -0.381 29.372 1.00 92.88 118 ARG A O 1
ATOM 959 N N . GLU A 1 119 ? -15.157 -1.198 28.422 1.00 92.62 119 GLU A N 1
ATOM 960 C CA . GLU A 1 119 ? -14.766 -2.083 29.524 1.00 92.62 119 GLU A CA 1
ATOM 961 C C . GLU A 1 119 ? -14.514 -1.300 30.812 1.00 92.62 119 GLU A C 1
ATOM 963 O O . GLU A 1 119 ? -15.012 -1.675 31.871 1.00 92.62 119 GLU A O 1
ATOM 968 N N . SER A 1 120 ? -13.836 -0.152 30.716 1.00 91.06 120 SER A N 1
ATOM 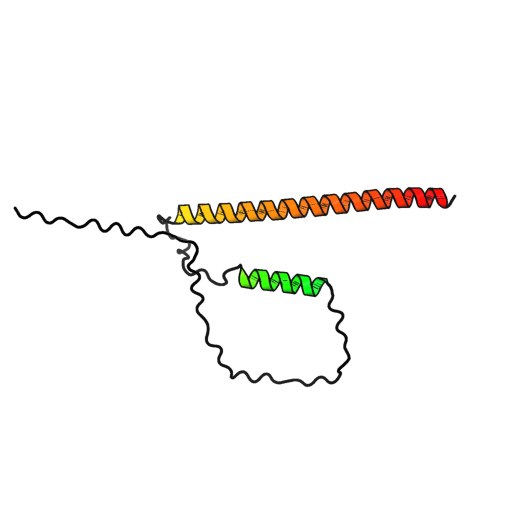969 C CA . SER A 1 120 ? -13.600 0.728 31.867 1.00 91.06 120 SER A CA 1
ATOM 970 C C . SER A 1 120 ? -14.906 1.215 32.507 1.00 91.06 120 SER A C 1
ATOM 972 O O . SER A 1 120 ? -15.019 1.269 33.731 1.00 91.06 120 SER A O 1
ATOM 974 N N . ARG A 1 121 ? -15.917 1.551 31.691 1.00 90.25 121 ARG A N 1
ATOM 975 C CA . ARG A 1 121 ? -17.242 1.964 32.186 1.00 90.25 121 ARG A CA 1
ATOM 976 C C . ARG A 1 121 ? -18.009 0.807 32.813 1.00 90.25 121 ARG A C 1
ATOM 978 O O . ARG A 1 121 ? -18.610 0.997 33.862 1.00 90.25 121 ARG A O 1
ATOM 985 N N . LEU A 1 122 ? -17.995 -0.366 32.182 1.00 91.00 122 LEU A N 1
ATOM 986 C CA . LEU A 1 122 ? -18.660 -1.557 32.715 1.00 91.00 122 LEU A CA 1
ATOM 987 C C . LEU A 1 122 ? -18.056 -1.964 34.058 1.00 91.00 122 LEU A C 1
ATOM 989 O O . LEU A 1 122 ? -18.797 -2.162 35.013 1.00 91.00 122 LEU A O 1
ATOM 993 N N . LYS A 1 123 ? -16.724 -1.972 34.162 1.00 91.50 123 LYS A N 1
ATOM 994 C CA . LYS A 1 123 ? -16.020 -2.264 35.412 1.00 91.50 123 LYS A CA 1
ATOM 995 C C . LYS A 1 123 ? -16.385 -1.280 36.525 1.00 91.50 123 LYS A C 1
ATOM 997 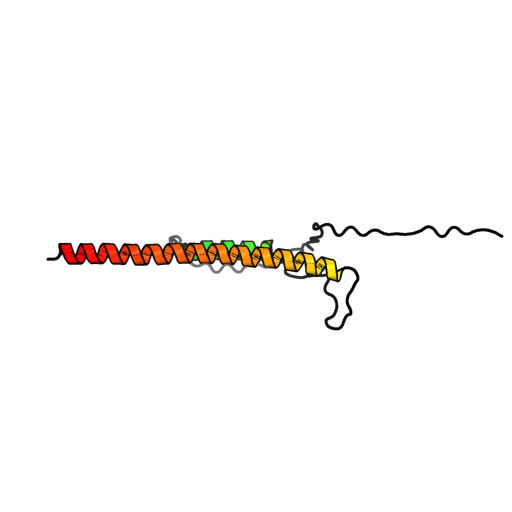O O . LYS A 1 123 ? -16.673 -1.703 37.635 1.00 91.50 123 LYS A O 1
ATOM 1002 N N . ALA A 1 124 ? -16.464 0.017 36.217 1.00 90.62 124 ALA A N 1
ATOM 1003 C CA . ALA A 1 124 ? -16.892 1.019 37.193 1.00 90.62 124 ALA A CA 1
ATOM 1004 C C . ALA A 1 124 ? -18.338 0.801 37.680 1.00 90.62 124 ALA A C 1
ATOM 1006 O O . ALA A 1 124 ? -18.622 1.013 38.856 1.00 90.62 124 ALA A O 1
ATOM 1007 N N . VAL A 1 125 ? -19.247 0.372 36.798 1.00 90.94 125 VAL A N 1
ATOM 1008 C CA . VAL A 1 125 ? -20.629 0.029 37.174 1.00 90.94 125 VAL A CA 1
ATOM 1009 C C . VAL A 1 125 ? -20.668 -1.240 38.024 1.00 90.94 125 VAL A C 1
ATOM 1011 O O . VAL A 1 125 ? -21.364 -1.263 39.033 1.00 90.94 125 VAL A O 1
ATOM 1014 N N . GLU A 1 126 ? -19.911 -2.276 37.662 1.00 87.62 126 GLU A N 1
ATOM 1015 C CA . GLU A 1 126 ? -19.813 -3.508 38.454 1.00 87.62 126 GLU A CA 1
ATOM 1016 C C . GLU A 1 126 ? -19.263 -3.256 39.859 1.00 87.62 126 GLU A C 1
ATOM 1018 O O . GLU A 1 126 ? -19.786 -3.809 40.823 1.00 87.62 126 GLU A O 1
ATOM 1023 N N . ASP A 1 127 ? -18.236 -2.415 39.985 1.00 85.38 127 ASP A N 1
ATOM 1024 C CA . ASP A 1 127 ? -17.654 -2.058 41.279 1.00 85.38 127 ASP A CA 1
ATOM 1025 C C . ASP A 1 127 ? -18.655 -1.273 42.146 1.00 85.38 127 ASP A C 1
ATOM 1027 O O . ASP A 1 127 ? -18.709 -1.481 43.355 1.00 85.38 127 ASP A O 1
ATOM 1031 N N . GLN A 1 128 ? -19.502 -0.428 41.541 1.00 82.19 128 GLN A N 1
ATOM 1032 C CA . GLN A 1 128 ? -20.593 0.262 42.245 1.00 82.19 128 GLN A CA 1
ATOM 1033 C C . GLN A 1 128 ? -21.738 -0.673 42.658 1.00 82.19 128 GLN A C 1
ATOM 1035 O O . GLN A 1 128 ? -22.385 -0.418 43.666 1.00 82.19 128 GLN A O 1
ATOM 1040 N N . LEU A 1 129 ? -22.000 -1.735 41.892 1.00 79.12 129 LEU A N 1
ATOM 1041 C CA . LEU A 1 129 ? -23.059 -2.718 42.164 1.00 79.12 129 LEU A CA 1
ATOM 1042 C C . LEU A 1 129 ? -22.666 -3.765 43.217 1.00 79.12 129 LEU A C 1
ATOM 1044 O O . LEU A 1 129 ? -23.535 -4.459 43.738 1.00 79.12 129 LEU A O 1
ATOM 1048 N N . LYS A 1 130 ? -21.365 -3.917 43.490 1.00 71.56 130 LYS A N 1
ATOM 1049 C CA . LYS A 1 130 ? -20.815 -4.848 44.491 1.00 71.56 130 LYS A CA 1
ATOM 1050 C C . LYS A 1 130 ? -20.738 -4.260 45.907 1.00 71.56 130 LYS A C 1
ATOM 1052 O O . LYS A 1 130 ? -20.306 -4.972 46.813 1.00 71.56 130 LYS A O 1
ATOM 1057 N N . VAL A 1 131 ? -21.129 -2.998 46.085 1.00 52.88 131 VAL A N 1
ATOM 1058 C CA . VAL A 1 131 ? -21.276 -2.317 47.384 1.00 52.88 131 VAL A CA 1
ATOM 1059 C C . VAL A 1 131 ? -22.735 -2.372 47.812 1.00 52.88 131 VAL A C 1
ATOM 1061 O O . VAL A 1 131 ? -22.974 -2.731 48.985 1.00 52.88 131 VAL A O 1
#

Secondary structure (DSSP, 8-state):
----------------TT----------TT----------TT------HHHHHHHHHHHHHHHHS-S--S-PPPTT----TTHHHHHHHHHHHHHHHHHHHHHHHHHHHHHHHHHHHHHHHHHHHHHHHT-

Sequence (131 aa):
MIGRELGRYTTSQTYTDSNTQLVALQHDSDLRLAVIETPSEDAVVLEKPEDEELETKLRRILNHVPVRISNTSGSSAGSGSGDFHQYRQMRRREQDRLARMERDYQKCKEVAEFEVRRESRLKAVEDQLKV

Radius of gyration: 29.05 Å; Cα contacts (8 Å, |Δi|>4): 2; chains: 1; bounding box: 47×60×106 Å

Mean predicted aligned error: 17.27 Å

Solvent-accessible surface area (backbone atoms only — not comparable to full-atom values): 8818 Å² total; per-residue (Å²): 138,86,84,78,81,77,79,83,84,74,81,79,82,77,91,63,98,76,81,76,83,75,79,81,74,82,78,76,90,74,76,78,76,80,80,78,86,74,92,67,94,82,74,80,76,79,76,50,74,67,56,59,53,48,53,53,51,51,53,50,43,68,75,70,48,76,93,72,76,91,87,71,75,60,95,85,57,76,92,54,95,59,49,64,59,53,51,54,52,52,52,51,56,48,50,54,49,53,55,50,53,51,53,52,50,51,51,54,49,54,50,54,55,49,50,55,54,49,52,56,51,51,51,54,49,52,60,61,72,74,108

Foldseek 3Di:
DDDDDDDPPPPDDDPDPPPPPDPDDDDPPPPPDDDPDDDDDDPPPPCDPVNVVVVVVVVVCVVPPDPDDPPDDDPPDDDDPCVVVVVVVVVVVVVVVVVVVVVVVVVVVVVVVVVVVVVVVVVVVVVVVVD

Organism: Ceratopteris richardii (NCBI:txid49495)

pLDDT: mean 74.4, std 19.82, range [38.0, 96.69]